Protein AF-A0A3D3IAV4-F1 (afdb_monomer_lite)

Foldseek 3Di:
DQDVPLVVQLVVLVVLLVVLQVLLVVLVVVLVVDPDPVVSVVSNVSSVVSVVSNVVSVVSNVVSVLCCLVVQNCVDVLNVVQHDPPDDNVCSVVSQQVDPVHGPD

Structure (mmCIF, N/CA/C/O backbone):
data_AF-A0A3D3IAV4-F1
#
_entry.id   AF-A0A3D3IAV4-F1
#
loop_
_atom_site.group_PDB
_atom_site.id
_atom_site.type_symbol
_atom_site.label_atom_id
_atom_site.label_alt_id
_atom_site.label_comp_id
_atom_site.label_asym_id
_atom_site.label_entity_id
_atom_site.label_seq_id
_atom_site.pdbx_PDB_ins_code
_atom_site.Cartn_x
_atom_site.Cartn_y
_atom_site.Cartn_z
_atom_site.occupancy
_atom_site.B_iso_or_equiv
_atom_site.auth_seq_id
_atom_site.auth_comp_id
_atom_site.auth_asym_id
_atom_site.auth_atom_id
_atom_site.pdbx_PDB_model_num
ATOM 1 N N . MET A 1 1 ? 10.086 7.140 -22.661 1.00 77.62 1 MET A N 1
ATOM 2 C CA . MET A 1 1 ? 9.297 8.125 -21.889 1.00 77.62 1 MET A CA 1
ATOM 3 C C . MET A 1 1 ? 9.104 7.529 -20.504 1.00 77.62 1 MET A C 1
ATOM 5 O O . MET A 1 1 ? 8.884 6.330 -20.450 1.00 77.62 1 MET A O 1
ATOM 9 N N . ILE A 1 2 ? 9.285 8.298 -19.427 1.00 85.69 2 ILE A N 1
ATOM 10 C CA . ILE A 1 2 ? 9.190 7.772 -18.052 1.00 85.69 2 ILE A CA 1
ATOM 11 C C . ILE A 1 2 ? 7.713 7.635 -17.662 1.00 85.69 2 ILE A C 1
ATOM 13 O O . ILE A 1 2 ? 6.942 8.581 -17.837 1.00 85.69 2 ILE A O 1
ATOM 17 N N . HIS A 1 3 ? 7.317 6.475 -17.136 1.00 93.00 3 HIS A N 1
ATOM 18 C CA . HIS A 1 3 ? 5.926 6.186 -16.782 1.00 93.00 3 HIS A CA 1
ATOM 19 C C . HIS A 1 3 ? 5.581 6.610 -15.349 1.00 93.00 3 HIS A C 1
ATOM 21 O O . HIS A 1 3 ? 5.328 5.751 -14.517 1.00 93.00 3 HIS A O 1
ATOM 27 N N . TYR A 1 4 ? 5.528 7.908 -15.037 1.00 93.31 4 TYR A N 1
ATOM 28 C CA . TYR A 1 4 ? 5.307 8.394 -13.658 1.00 93.31 4 TYR A CA 1
ATOM 29 C C . TYR A 1 4 ? 3.984 7.948 -13.018 1.00 93.31 4 TYR A C 1
ATOM 31 O O . TYR A 1 4 ? 3.958 7.556 -11.856 1.00 93.31 4 TYR A O 1
ATOM 39 N N . PHE A 1 5 ? 2.893 7.941 -13.793 1.00 96.19 5 PHE A N 1
ATOM 40 C CA . PHE A 1 5 ? 1.543 7.722 -13.264 1.00 96.19 5 PHE A CA 1
ATOM 41 C C . PHE A 1 5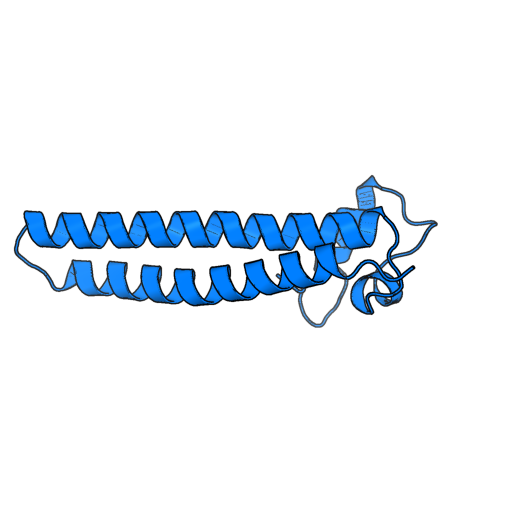 ? 1.398 6.423 -12.460 1.00 96.19 5 PHE A C 1
ATOM 43 O O . PHE A 1 5 ? 0.792 6.432 -11.394 1.00 96.19 5 PHE A O 1
ATOM 50 N N . ILE A 1 6 ? 1.951 5.306 -12.948 1.00 95.81 6 ILE A N 1
ATOM 51 C CA . ILE A 1 6 ? 1.803 4.008 -12.273 1.00 95.81 6 ILE A CA 1
ATOM 52 C C . ILE A 1 6 ? 2.598 3.946 -10.962 1.00 95.81 6 ILE A C 1
ATOM 54 O O . ILE A 1 6 ? 2.136 3.345 -9.993 1.00 95.81 6 ILE A O 1
ATOM 58 N N . GLY A 1 7 ? 3.755 4.610 -10.910 1.00 94.19 7 GLY A N 1
ATOM 59 C CA . GLY A 1 7 ? 4.561 4.740 -9.700 1.00 94.19 7 GLY A CA 1
ATOM 60 C C . GLY A 1 7 ? 3.879 5.620 -8.662 1.00 94.19 7 GLY A C 1
ATOM 61 O O . GLY A 1 7 ? 3.740 5.207 -7.513 1.00 94.19 7 GLY A O 1
ATOM 62 N N . ASP A 1 8 ? 3.378 6.784 -9.078 1.00 96.38 8 ASP A N 1
ATOM 63 C CA . ASP A 1 8 ? 2.652 7.709 -8.201 1.00 96.38 8 ASP A CA 1
ATOM 64 C C . ASP A 1 8 ? 1.361 7.081 -7.659 1.00 96.38 8 ASP A C 1
ATOM 66 O O . ASP A 1 8 ? 1.024 7.247 -6.485 1.00 96.38 8 ASP A O 1
ATOM 70 N N . LEU A 1 9 ? 0.656 6.304 -8.489 1.00 97.25 9 LEU A N 1
ATOM 71 C CA . LEU A 1 9 ? -0.540 5.569 -8.086 1.00 97.25 9 LEU A CA 1
ATOM 72 C C . LEU A 1 9 ? -0.213 4.482 -7.051 1.00 97.25 9 LEU A C 1
ATOM 74 O O . LEU A 1 9 ? -0.890 4.389 -6.026 1.00 97.25 9 LEU A O 1
ATOM 78 N N . GLY A 1 10 ? 0.844 3.697 -7.280 1.00 95.88 10 GLY A N 1
ATOM 79 C CA . GLY A 1 10 ? 1.332 2.716 -6.310 1.00 95.88 10 GLY A CA 1
ATOM 80 C C . GLY A 1 10 ? 1.734 3.369 -4.986 1.00 95.88 10 GLY A C 1
ATOM 81 O O . GLY A 1 10 ? 1.333 2.907 -3.919 1.00 95.88 10 GLY A O 1
ATOM 82 N N . HIS A 1 11 ? 2.449 4.494 -5.047 1.00 95.75 11 HIS A N 1
ATOM 83 C CA . HIS A 1 11 ? 2.847 5.270 -3.874 1.00 95.75 11 HIS A CA 1
ATOM 84 C C . HIS A 1 11 ? 1.638 5.817 -3.097 1.00 95.75 11 HIS A C 1
ATOM 86 O O . HIS A 1 11 ? 1.584 5.712 -1.870 1.00 95.75 11 HIS A O 1
ATOM 92 N N . LEU A 1 12 ? 0.619 6.331 -3.793 1.00 97.75 12 LEU A N 1
ATOM 93 C CA . LEU A 1 12 ? -0.638 6.748 -3.172 1.00 97.75 12 LEU A CA 1
ATOM 94 C C . LEU A 1 12 ? -1.320 5.579 -2.446 1.00 97.75 12 LEU A C 1
ATOM 96 O O . LEU A 1 12 ? -1.779 5.745 -1.315 1.00 97.75 12 LEU A O 1
ATOM 100 N N . PHE A 1 13 ? -1.360 4.393 -3.056 1.00 98.12 13 PHE A N 1
ATOM 101 C CA . PHE A 1 13 ? -1.925 3.208 -2.414 1.00 98.12 13 PHE A CA 1
ATOM 102 C C . PHE A 1 13 ? -1.153 2.778 -1.161 1.00 98.12 13 PHE A C 1
ATOM 104 O O . PHE A 1 13 ? -1.792 2.387 -0.185 1.00 98.12 13 PHE A O 1
ATOM 111 N N . VAL A 1 14 ? 0.178 2.913 -1.129 1.00 97.06 14 VAL A N 1
ATOM 112 C CA . VAL A 1 14 ? 0.977 2.681 0.091 1.00 97.06 14 VAL A CA 1
ATOM 113 C C . VAL A 1 14 ? 0.569 3.648 1.209 1.00 97.06 14 VAL A C 1
ATOM 115 O O . VAL A 1 14 ? 0.358 3.232 2.347 1.00 97.06 14 VAL A O 1
ATOM 118 N N . ILE A 1 15 ? 0.391 4.935 0.900 1.00 98.00 15 ILE A N 1
ATOM 119 C CA . ILE A 1 15 ? -0.045 5.926 1.898 1.00 98.00 15 ILE A CA 1
ATOM 120 C C . ILE A 1 15 ? -1.448 5.588 2.416 1.00 98.00 15 ILE A C 1
ATOM 122 O O . ILE A 1 15 ? -1.684 5.587 3.627 1.00 98.00 15 ILE A O 1
ATOM 126 N N . ILE A 1 16 ? -2.383 5.281 1.511 1.00 98.44 16 ILE A N 1
ATOM 127 C CA . ILE A 1 16 ? -3.757 4.926 1.880 1.00 98.44 16 ILE A CA 1
ATOM 128 C C . ILE A 1 16 ? -3.760 3.669 2.747 1.00 98.44 16 ILE A C 1
ATOM 130 O O . ILE A 1 16 ? -4.430 3.667 3.782 1.00 98.44 16 ILE A O 1
ATOM 134 N N . SER A 1 17 ? -3.020 2.620 2.372 1.00 98.12 17 SER A N 1
ATOM 135 C CA . SER A 1 17 ? -2.976 1.370 3.134 1.00 98.12 17 SER A CA 1
ATOM 136 C C . SER A 1 17 ? -2.441 1.616 4.547 1.00 98.12 17 SER A C 1
ATOM 138 O O . SER A 1 17 ? -3.064 1.176 5.516 1.00 98.12 17 SER A O 1
ATOM 140 N N . PHE A 1 18 ? -1.373 2.402 4.690 1.00 97.88 18 PHE A N 1
ATOM 141 C CA . PHE A 1 18 ? -0.807 2.746 5.988 1.00 97.88 18 PHE A CA 1
ATOM 142 C C . PHE A 1 18 ? -1.810 3.500 6.869 1.00 97.88 18 PHE A C 1
ATOM 144 O O . PHE A 1 18 ? -2.141 3.040 7.964 1.00 97.88 18 PHE A O 1
ATOM 151 N N . VAL A 1 19 ? -2.376 4.609 6.382 1.00 98.44 19 VAL A N 1
ATOM 152 C CA . VAL A 1 19 ? -3.316 5.432 7.163 1.00 98.44 19 VAL A CA 1
ATOM 153 C C . VAL A 1 19 ? -4.568 4.641 7.550 1.00 98.44 19 VAL A C 1
ATOM 155 O O . VAL A 1 19 ? -4.983 4.650 8.710 1.00 98.44 19 VAL A O 1
ATOM 158 N N . THR A 1 20 ? -5.170 3.924 6.601 1.00 98.44 20 THR A N 1
ATOM 159 C CA . THR A 1 20 ? -6.405 3.163 6.850 1.00 98.44 20 THR A CA 1
ATOM 160 C C . THR A 1 20 ? -6.191 1.989 7.805 1.00 98.44 20 THR A C 1
ATOM 162 O O . THR A 1 20 ? -7.085 1.707 8.604 1.00 98.44 20 THR A O 1
ATOM 165 N N . SER A 1 21 ? -5.007 1.362 7.816 1.00 98.38 21 SER A N 1
ATOM 166 C CA . SER A 1 21 ? -4.665 0.322 8.799 1.00 98.38 21 SER A CA 1
ATOM 167 C C . SER A 1 21 ? -4.658 0.851 10.236 1.00 98.38 21 SER A C 1
ATOM 169 O O . SER A 1 21 ? -5.225 0.218 11.129 1.00 98.38 21 SER A O 1
ATOM 171 N N . LEU A 1 22 ? -4.102 2.048 10.458 1.00 98.56 22 LEU A N 1
ATOM 172 C CA . LEU A 1 22 ? -4.080 2.695 11.770 1.00 98.56 22 LEU A CA 1
ATOM 173 C C . LEU A 1 22 ? -5.493 3.071 12.217 1.00 98.56 22 LEU A C 1
ATOM 175 O O . LEU A 1 22 ? -5.868 2.822 13.364 1.00 98.56 22 LEU A O 1
ATOM 179 N N . VAL A 1 23 ? -6.301 3.614 11.301 1.00 98.50 23 VAL A N 1
ATOM 180 C CA . VAL A 1 23 ? -7.710 3.935 11.571 1.00 98.50 23 VAL A CA 1
ATOM 181 C C . VAL A 1 23 ? -8.495 2.672 11.926 1.00 98.50 23 VAL A C 1
ATOM 183 O O . VAL A 1 23 ? -9.232 2.676 12.912 1.00 98.50 23 VAL A O 1
ATOM 186 N N . ALA A 1 24 ? -8.320 1.580 11.176 1.00 98.50 24 ALA A N 1
ATOM 187 C CA . ALA A 1 24 ? -8.974 0.306 11.455 1.00 98.50 24 ALA A CA 1
ATOM 188 C C . ALA A 1 24 ? -8.559 -0.248 12.827 1.00 98.50 24 ALA A C 1
ATOM 190 O O . ALA A 1 24 ? -9.423 -0.603 13.632 1.00 98.50 24 ALA A O 1
ATOM 191 N N . ALA A 1 25 ? -7.256 -0.267 13.125 1.00 98.38 25 ALA A N 1
ATOM 192 C CA . ALA A 1 25 ? -6.723 -0.728 14.405 1.00 98.38 25 ALA A CA 1
ATOM 193 C C . ALA A 1 25 ? -7.286 0.086 15.580 1.00 98.38 25 ALA A C 1
ATOM 195 O O . ALA A 1 25 ? -7.796 -0.486 16.550 1.00 98.38 25 ALA A O 1
ATOM 196 N N . PHE A 1 26 ? -7.269 1.416 15.466 1.00 98.38 26 PHE A N 1
ATOM 197 C CA . PHE A 1 26 ? -7.821 2.312 16.477 1.00 98.38 26 PHE A CA 1
ATOM 198 C C . PHE A 1 26 ? -9.328 2.115 16.660 1.00 98.38 26 PHE A C 1
ATOM 200 O O . PHE A 1 26 ? -9.796 1.988 17.791 1.00 98.38 26 PHE A O 1
ATOM 207 N N . ALA A 1 27 ? -10.099 2.046 15.573 1.00 98.12 27 ALA A N 1
ATOM 208 C CA . ALA A 1 27 ? -11.549 1.893 15.635 1.00 98.12 27 ALA A CA 1
ATOM 209 C C . ALA A 1 27 ? -11.960 0.543 16.248 1.00 98.12 27 ALA A C 1
ATOM 211 O O . ALA A 1 27 ? -12.851 0.499 17.104 1.00 98.12 27 ALA A O 1
ATOM 212 N N . TYR A 1 28 ? -11.267 -0.548 15.898 1.00 98.25 28 TYR A N 1
ATOM 213 C CA . TYR A 1 28 ? -11.478 -1.847 16.537 1.00 98.25 28 TYR A CA 1
ATOM 214 C C . TYR A 1 28 ? -11.131 -1.815 18.023 1.00 98.25 28 TYR A C 1
ATOM 216 O O . TYR A 1 28 ? -11.913 -2.318 18.831 1.00 98.25 28 TYR A O 1
ATOM 224 N N . TRP A 1 29 ? -10.001 -1.215 18.405 1.00 98.12 29 TRP A N 1
ATOM 225 C CA . TRP A 1 29 ? -9.634 -1.064 19.813 1.00 98.12 29 TRP A CA 1
ATOM 226 C C . TRP A 1 29 ? -10.678 -0.246 20.582 1.00 98.12 29 TRP A C 1
ATOM 228 O O . TRP A 1 29 ? -11.189 -0.702 21.608 1.00 98.12 29 TRP A O 1
ATOM 238 N N . LYS A 1 30 ? -11.083 0.908 20.040 1.00 97.44 30 LYS A N 1
ATOM 239 C CA . LYS A 1 30 ? -12.073 1.793 20.654 1.00 97.44 30 LYS A CA 1
ATOM 240 C C . LYS A 1 30 ? -13.408 1.087 20.866 1.00 97.44 30 LYS A C 1
ATOM 242 O O . LYS A 1 30 ? -13.985 1.213 21.946 1.00 97.44 30 LYS A O 1
ATOM 247 N N . SER A 1 31 ? -13.855 0.278 19.901 1.00 97.12 31 SER A N 1
ATOM 248 C CA . SER A 1 31 ? -15.108 -0.483 20.001 1.00 97.12 31 SER A CA 1
ATOM 249 C C . SER A 1 31 ? -15.169 -1.437 21.206 1.00 97.12 31 SER A C 1
ATOM 251 O O . SER A 1 31 ? -16.259 -1.741 21.685 1.00 97.12 31 SER A O 1
ATOM 253 N N . ARG A 1 32 ? -14.018 -1.876 21.743 1.00 95.62 32 ARG A N 1
ATOM 254 C CA . ARG A 1 32 ? -13.958 -2.737 22.940 1.00 95.62 32 ARG A CA 1
ATOM 255 C C . ARG A 1 32 ? -14.217 -1.982 24.240 1.00 95.62 32 ARG A C 1
ATOM 257 O O . ARG A 1 32 ? -14.616 -2.595 25.221 1.00 95.62 32 ARG A O 1
ATOM 264 N N . THR A 1 33 ? -13.982 -0.672 24.249 1.00 95.06 33 THR A N 1
ATOM 265 C CA . THR A 1 33 ? -14.142 0.177 25.442 1.00 95.06 33 THR A CA 1
ATOM 266 C C . THR A 1 33 ? -15.560 0.725 25.611 1.00 95.06 33 THR A C 1
ATOM 268 O O . THR A 1 33 ? -15.872 1.292 26.652 1.00 95.06 33 THR A O 1
ATOM 271 N N . ILE A 1 34 ? -16.420 0.580 24.597 1.00 96.38 34 ILE A N 1
ATOM 272 C CA . ILE A 1 34 ? -17.763 1.168 24.574 1.00 96.38 34 ILE A CA 1
ATOM 273 C C . ILE A 1 34 ? -18.811 0.140 25.001 1.00 96.38 34 ILE A C 1
ATOM 275 O O . ILE A 1 34 ? -18.873 -0.966 24.463 1.00 96.38 34 ILE A O 1
ATOM 279 N N . THR A 1 35 ? -19.653 0.537 25.955 1.00 93.94 35 THR A N 1
ATOM 280 C CA . THR A 1 35 ? -20.762 -0.263 26.494 1.00 93.94 35 THR A CA 1
ATOM 281 C C . THR A 1 35 ? -22.070 -0.049 25.737 1.00 93.94 35 THR A C 1
ATOM 283 O O . THR A 1 35 ? -22.826 -1.002 25.561 1.00 93.94 35 THR A O 1
ATOM 286 N N . ASP A 1 36 ? -22.325 1.172 25.255 1.00 96.62 36 ASP A N 1
ATOM 287 C CA . ASP A 1 36 ? -23.494 1.479 24.427 1.00 96.62 36 ASP A CA 1
ATOM 288 C C . ASP A 1 36 ? -23.444 0.687 23.113 1.00 96.62 36 ASP A C 1
ATOM 290 O O . ASP A 1 36 ? -22.498 0.798 22.327 1.00 96.62 36 ASP A O 1
ATOM 294 N N . VAL A 1 37 ? -24.479 -0.119 22.876 1.00 95.56 37 VAL A N 1
ATOM 295 C CA . VAL A 1 37 ? -24.551 -1.044 21.740 1.00 95.56 37 VAL A CA 1
ATOM 296 C C . VAL A 1 37 ? -24.563 -0.303 20.400 1.00 95.56 37 VAL A C 1
ATOM 298 O O . VAL A 1 37 ? -23.878 -0.726 19.468 1.00 95.56 37 VAL A O 1
ATOM 301 N N . ASN A 1 38 ? -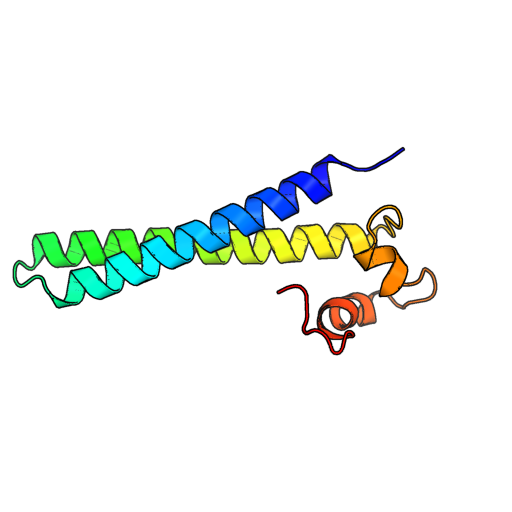25.283 0.817 20.302 1.00 96.12 38 ASN A N 1
ATOM 302 C CA . ASN A 1 38 ? -25.410 1.579 19.060 1.00 96.12 38 ASN A CA 1
ATOM 303 C C . ASN A 1 38 ? -24.084 2.254 18.705 1.00 96.12 38 ASN A C 1
ATOM 305 O O . ASN A 1 38 ? -23.606 2.154 17.572 1.00 96.12 38 ASN A O 1
ATOM 309 N N . VAL A 1 39 ? -23.444 2.886 19.691 1.00 96.69 39 VAL A N 1
ATOM 310 C CA . VAL A 1 39 ? -22.150 3.550 19.489 1.00 96.69 39 VAL A CA 1
ATOM 311 C C . VAL A 1 39 ? -21.062 2.517 19.189 1.00 96.69 39 VAL A C 1
ATOM 313 O O . VAL A 1 39 ? -20.264 2.708 18.269 1.00 96.69 39 VAL A O 1
ATOM 316 N N . LYS A 1 40 ? -21.049 1.383 19.899 1.00 97.31 40 LYS A N 1
ATOM 317 C CA . LYS A 1 40 ? -20.136 0.267 19.622 1.00 97.31 40 LYS A CA 1
ATOM 318 C C . LYS A 1 40 ? -20.275 -0.227 18.183 1.00 97.31 40 LYS A C 1
ATOM 320 O O . LYS A 1 40 ? -19.262 -0.400 17.504 1.00 97.31 40 LYS A O 1
ATOM 325 N N . GLN A 1 41 ? -21.505 -0.425 17.705 1.00 97.62 41 GLN A N 1
ATOM 326 C CA . GLN A 1 41 ? -21.749 -0.890 16.342 1.00 97.62 41 GLN A CA 1
ATOM 327 C C . GLN A 1 41 ? -21.262 0.121 15.295 1.00 97.62 41 GLN A C 1
ATOM 329 O O . GLN A 1 41 ? -20.674 -0.285 14.293 1.00 97.62 41 GLN A O 1
ATOM 334 N N . ALA A 1 42 ? -21.423 1.425 15.541 1.00 97.56 42 ALA A N 1
ATOM 335 C CA . ALA A 1 42 ? -20.884 2.466 14.665 1.00 97.56 42 ALA A CA 1
ATOM 336 C C . ALA A 1 42 ? -19.347 2.394 14.555 1.00 97.56 42 ALA A C 1
ATOM 338 O O . ALA A 1 42 ? -18.805 2.421 13.450 1.00 97.56 42 ALA A O 1
ATOM 339 N N . TRP A 1 43 ? -18.636 2.208 15.675 1.00 98.00 43 TRP A N 1
ATOM 340 C CA . TRP A 1 43 ? -17.177 2.024 15.661 1.00 98.00 43 TRP A CA 1
ATOM 341 C C . TRP A 1 43 ? -16.740 0.751 14.935 1.00 98.00 43 TRP A C 1
ATOM 343 O O . TRP A 1 43 ? -15.761 0.786 14.193 1.00 98.00 43 TRP A O 1
ATOM 353 N N . ILE A 1 44 ? -17.474 -0.354 15.098 1.00 98.12 44 ILE A N 1
ATOM 354 C CA . ILE A 1 44 ? -17.214 -1.596 14.355 1.00 98.12 44 ILE A CA 1
ATOM 355 C C . ILE A 1 44 ? -17.399 -1.372 12.851 1.00 98.12 44 ILE A C 1
ATOM 357 O O . ILE A 1 44 ? -16.573 -1.823 12.059 1.00 98.12 44 ILE A O 1
ATOM 361 N N . ASN A 1 45 ? -18.453 -0.664 12.443 1.00 98.19 45 ASN A N 1
ATOM 362 C CA . ASN A 1 45 ? -18.699 -0.365 11.033 1.00 98.19 45 ASN A CA 1
ATOM 363 C C . ASN A 1 45 ? -17.575 0.501 10.447 1.00 98.19 45 ASN A C 1
ATOM 365 O O . ASN A 1 45 ? -17.044 0.166 9.390 1.00 98.19 45 ASN A O 1
ATOM 369 N N . ASN A 1 46 ? -17.142 1.543 11.163 1.00 97.94 46 ASN A N 1
ATOM 370 C CA . ASN A 1 46 ? -16.007 2.375 10.756 1.00 97.94 46 ASN A CA 1
ATOM 371 C C . ASN A 1 46 ? -14.714 1.558 10.633 1.00 97.94 46 ASN A C 1
ATOM 373 O O . ASN A 1 46 ? -13.986 1.700 9.653 1.00 97.94 46 ASN A O 1
ATOM 377 N N . ALA A 1 47 ? -14.453 0.664 11.592 1.00 98.31 47 ALA A N 1
ATOM 378 C CA . ALA A 1 47 ? -13.289 -0.214 11.562 1.00 98.31 47 ALA A CA 1
ATOM 379 C C . ALA A 1 47 ? -13.298 -1.140 10.337 1.00 98.31 47 ALA A C 1
ATOM 381 O O . ALA A 1 47 ? -12.272 -1.310 9.684 1.00 98.31 47 ALA A O 1
ATOM 382 N N . ARG A 1 48 ? -14.464 -1.698 9.989 1.00 98.44 48 ARG A N 1
ATOM 383 C CA . ARG A 1 48 ? -14.639 -2.545 8.800 1.00 98.44 48 ARG A CA 1
ATOM 384 C C . ARG A 1 48 ? -14.439 -1.768 7.507 1.00 98.44 48 ARG A C 1
ATOM 386 O O . ARG A 1 48 ? -13.723 -2.247 6.639 1.00 98.44 48 ARG A O 1
ATOM 393 N N . ILE A 1 49 ? -15.019 -0.574 7.386 1.00 98.62 49 ILE A N 1
ATOM 394 C CA . ILE A 1 49 ? -14.841 0.282 6.203 1.00 98.62 49 ILE A CA 1
ATOM 395 C C . ILE A 1 49 ? -13.361 0.629 6.018 1.00 98.62 49 ILE A C 1
ATOM 397 O O . ILE A 1 49 ? -12.827 0.449 4.926 1.00 98.62 49 ILE A O 1
ATOM 401 N N . ALA A 1 50 ? -12.681 1.057 7.087 1.00 98.50 50 ALA A N 1
ATOM 402 C CA . ALA A 1 50 ? -11.249 1.342 7.047 1.00 98.50 50 ALA A CA 1
ATOM 403 C C . ALA A 1 50 ? -10.428 0.094 6.683 1.00 98.50 50 ALA A C 1
ATOM 405 O O . ALA A 1 50 ? -9.511 0.181 5.873 1.00 98.50 50 ALA A O 1
ATOM 406 N N . PHE A 1 51 ? -10.792 -1.077 7.211 1.00 98.44 51 PHE A N 1
ATOM 407 C CA . PHE A 1 51 ? -10.133 -2.335 6.871 1.00 98.44 51 PHE A CA 1
ATOM 408 C C . PHE A 1 51 ? -10.327 -2.718 5.397 1.00 98.44 51 PHE A C 1
ATOM 410 O O . PHE A 1 51 ? -9.363 -3.084 4.736 1.00 98.44 51 PHE A O 1
ATOM 417 N N . TYR A 1 52 ? -11.533 -2.572 4.843 1.00 98.62 52 TYR A N 1
ATOM 418 C CA . TYR A 1 52 ? -11.770 -2.823 3.419 1.00 98.62 52 TYR A CA 1
ATOM 419 C C . TYR A 1 52 ? -11.020 -1.833 2.523 1.00 98.62 52 TYR A C 1
ATOM 421 O O . TYR A 1 52 ? -10.454 -2.243 1.512 1.00 98.62 52 TYR A O 1
ATOM 429 N N . A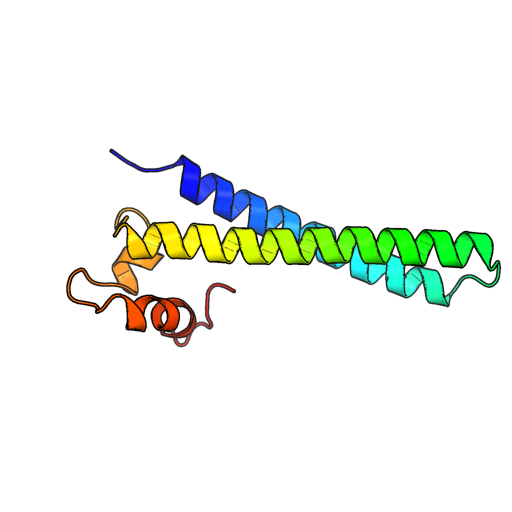LA A 1 53 ? -10.963 -0.553 2.906 1.00 98.56 53 ALA A N 1
ATOM 430 C CA . ALA A 1 53 ? -10.168 0.449 2.200 1.00 98.56 53 ALA A CA 1
ATOM 431 C C . ALA A 1 53 ? -8.668 0.105 2.230 1.00 98.56 53 ALA A C 1
ATOM 433 O O . ALA A 1 53 ? -8.006 0.181 1.196 1.00 98.56 53 ALA A O 1
ATOM 434 N N . HIS A 1 54 ? -8.155 -0.347 3.380 1.00 98.31 54 HIS A N 1
ATOM 435 C CA . HIS A 1 54 ? -6.793 -0.859 3.514 1.00 98.31 54 HIS A CA 1
ATOM 436 C C . HIS A 1 54 ? -6.543 -2.041 2.571 1.00 98.31 54 HIS A C 1
ATOM 438 O O . HIS A 1 54 ? -5.599 -2.004 1.787 1.00 98.31 54 HIS A O 1
ATOM 444 N N . THR A 1 55 ? -7.404 -3.063 2.597 1.00 98.12 55 THR A N 1
ATOM 445 C CA . THR A 1 55 ? -7.270 -4.242 1.729 1.00 98.12 55 THR A CA 1
ATOM 446 C C . THR A 1 55 ? -7.274 -3.857 0.252 1.00 98.12 55 THR A C 1
ATOM 448 O O . THR A 1 55 ? -6.424 -4.321 -0.503 1.00 98.12 55 THR A O 1
ATOM 451 N N . PHE A 1 56 ? -8.189 -2.977 -0.164 1.00 98.50 56 PHE A N 1
ATOM 452 C CA . PHE A 1 56 ? -8.233 -2.484 -1.538 1.00 98.50 56 PHE A CA 1
ATOM 453 C C . PHE A 1 56 ? -6.942 -1.750 -1.920 1.00 98.50 56 PHE A C 1
ATOM 455 O O . PHE A 1 56 ? -6.404 -1.977 -3.000 1.00 98.50 56 PHE A O 1
ATOM 462 N N . ALA A 1 57 ? -6.407 -0.922 -1.021 1.00 98.19 57 ALA A N 1
ATOM 463 C CA . ALA A 1 57 ? -5.152 -0.222 -1.250 1.00 98.19 57 ALA A CA 1
ATOM 464 C C . ALA A 1 57 ? -3.961 -1.187 -1.369 1.00 98.19 57 ALA A C 1
ATOM 466 O O . ALA A 1 57 ? -3.165 -1.040 -2.287 1.00 98.19 57 ALA A O 1
ATOM 467 N N . VAL A 1 58 ? -3.871 -2.222 -0.527 1.00 97.19 58 VAL A N 1
ATOM 468 C CA . VAL A 1 58 ? -2.832 -3.267 -0.636 1.00 97.19 58 VAL A CA 1
ATOM 469 C C . VAL A 1 58 ? -2.902 -3.983 -1.988 1.00 97.19 58 VAL A C 1
ATOM 471 O O . VAL A 1 58 ? -1.877 -4.154 -2.649 1.00 97.19 58 VAL A O 1
ATOM 474 N N . VAL A 1 59 ? -4.106 -4.336 -2.452 1.00 97.12 59 VAL A N 1
ATOM 475 C CA . VAL A 1 59 ? -4.297 -4.893 -3.802 1.00 97.12 59 VAL A CA 1
ATOM 476 C C . VAL A 1 59 ? -3.859 -3.887 -4.873 1.00 97.12 59 VAL A C 1
ATOM 478 O O . VAL A 1 59 ? -3.211 -4.273 -5.841 1.00 97.12 59 VAL A O 1
ATOM 481 N N . GLY A 1 60 ? -4.143 -2.597 -4.689 1.00 97.31 60 GLY A N 1
ATOM 482 C CA . GLY A 1 60 ? -3.680 -1.523 -5.570 1.00 97.31 60 GLY A CA 1
ATOM 483 C C . GLY A 1 60 ? -2.153 -1.417 -5.661 1.00 97.31 60 GLY A C 1
ATOM 484 O O . GLY A 1 60 ? -1.621 -1.277 -6.765 1.00 97.31 60 GLY A O 1
ATOM 485 N N . VAL A 1 61 ? -1.436 -1.552 -4.538 1.00 96.00 61 VAL A N 1
ATOM 486 C CA . VAL A 1 61 ? 0.039 -1.625 -4.517 1.00 96.00 61 VAL A CA 1
ATOM 487 C C . VAL A 1 61 ? 0.517 -2.832 -5.319 1.00 96.00 61 VAL A C 1
ATOM 489 O O . VAL A 1 61 ? 1.354 -2.680 -6.210 1.00 96.00 61 VAL A O 1
ATOM 492 N N . PHE A 1 62 ? -0.056 -4.012 -5.056 1.00 94.06 62 PHE A N 1
ATOM 493 C CA . PHE A 1 62 ? 0.288 -5.243 -5.767 1.00 94.06 62 PHE A CA 1
ATOM 494 C C . PHE A 1 62 ? 0.088 -5.106 -7.280 1.00 94.06 62 PHE A C 1
ATOM 496 O O . PHE A 1 62 ? 0.997 -5.400 -8.051 1.00 94.06 62 PHE A O 1
ATOM 503 N N . VAL A 1 63 ? -1.074 -4.610 -7.715 1.00 95.44 63 VAL A N 1
ATOM 504 C CA . VAL A 1 63 ? -1.388 -4.411 -9.138 1.00 95.44 63 VAL A CA 1
ATOM 505 C C . VAL A 1 63 ? -0.441 -3.394 -9.773 1.00 95.44 63 VAL A C 1
ATOM 507 O O . VAL A 1 63 ? 0.052 -3.638 -10.871 1.00 95.44 63 VAL A O 1
ATOM 510 N N . SER A 1 64 ? -0.143 -2.285 -9.092 1.00 95.62 64 SER A N 1
ATOM 511 C CA . SER A 1 64 ? 0.766 -1.257 -9.618 1.00 95.62 64 SER A CA 1
ATOM 512 C C . SER A 1 64 ? 2.171 -1.817 -9.836 1.00 95.62 64 SER A C 1
ATOM 514 O O . SER A 1 64 ? 2.748 -1.654 -10.912 1.00 95.62 64 SER A O 1
ATOM 516 N N . LEU A 1 65 ? 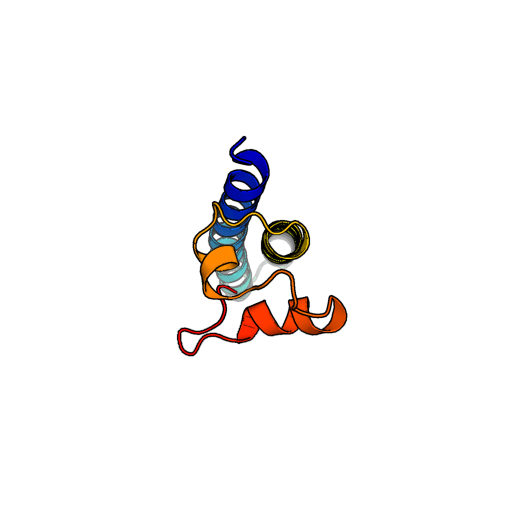2.692 -2.552 -8.849 1.00 93.00 65 LEU A N 1
ATOM 517 C CA . LEU A 1 65 ? 3.999 -3.194 -8.943 1.00 93.00 65 LEU A CA 1
ATOM 518 C C . LEU A 1 65 ? 4.016 -4.305 -10.003 1.00 93.00 65 LEU A C 1
ATOM 520 O O . LEU A 1 65 ? 4.960 -4.389 -10.788 1.00 93.00 65 LEU A O 1
ATOM 524 N N . PHE A 1 66 ? 2.947 -5.102 -10.094 1.00 92.62 66 PHE A N 1
ATOM 525 C CA . PHE A 1 66 ? 2.808 -6.127 -11.128 1.00 92.62 66 PHE A CA 1
ATOM 526 C C . PHE A 1 66 ? 2.857 -5.510 -12.527 1.00 92.62 66 PHE A C 1
ATOM 528 O O . PHE A 1 66 ? 3.589 -5.998 -13.380 1.00 92.62 66 PHE A O 1
ATOM 535 N N . VAL A 1 67 ? 2.131 -4.411 -12.761 1.00 94.25 67 VAL A N 1
ATOM 536 C CA . VAL A 1 67 ? 2.134 -3.697 -14.048 1.00 94.25 67 VAL A CA 1
ATOM 537 C C . VAL A 1 67 ? 3.527 -3.166 -14.389 1.00 94.25 67 VAL A C 1
ATOM 539 O O . VAL A 1 67 ? 3.945 -3.285 -15.542 1.00 94.25 67 VAL A O 1
ATOM 542 N N . ILE A 1 68 ? 4.253 -2.622 -13.405 1.00 94.00 68 ILE A N 1
ATOM 543 C CA . ILE A 1 68 ? 5.627 -2.127 -13.574 1.00 94.00 68 ILE A CA 1
ATOM 544 C C . ILE A 1 68 ? 6.572 -3.258 -14.015 1.00 94.00 68 ILE A C 1
ATOM 546 O O . ILE A 1 68 ? 7.318 -3.092 -14.982 1.00 94.00 68 ILE A O 1
ATOM 550 N N . ILE A 1 69 ? 6.506 -4.419 -13.356 1.00 92.56 69 ILE A N 1
ATOM 551 C CA . ILE A 1 69 ? 7.351 -5.584 -13.664 1.00 92.56 69 ILE A CA 1
ATOM 552 C C . ILE A 1 69 ? 6.958 -6.208 -15.008 1.00 92.56 69 ILE A C 1
ATOM 554 O O . ILE A 1 69 ? 7.816 -6.429 -15.861 1.00 92.56 69 ILE A O 1
ATOM 558 N N . TYR A 1 70 ? 5.662 -6.456 -15.216 1.00 92.25 70 TYR A N 1
ATOM 559 C CA . TYR A 1 70 ? 5.126 -7.084 -16.425 1.00 92.25 70 TYR A CA 1
ATOM 560 C C . TYR A 1 70 ? 5.421 -6.262 -17.683 1.00 92.25 70 TYR A C 1
ATOM 562 O O . TYR A 1 70 ? 5.748 -6.815 -18.731 1.00 92.25 70 TYR A O 1
ATOM 570 N N . SER A 1 71 ? 5.352 -4.934 -17.573 1.00 92.69 71 SER A N 1
ATOM 571 C CA . SER A 1 71 ? 5.653 -4.021 -18.682 1.00 92.69 71 SER A CA 1
ATOM 572 C C . SER A 1 71 ? 7.146 -3.709 -18.823 1.00 92.69 71 SER A C 1
ATOM 574 O O . SER A 1 71 ? 7.526 -2.965 -19.726 1.00 92.69 71 SER A O 1
ATOM 576 N N . HIS A 1 72 ? 7.998 -4.276 -17.960 1.00 92.19 72 HIS A N 1
ATOM 577 C CA . HIS A 1 72 ? 9.442 -4.047 -17.939 1.00 92.19 72 HIS A CA 1
ATOM 578 C C . HIS A 1 72 ? 9.826 -2.562 -17.856 1.00 92.19 72 HIS A C 1
ATOM 580 O O . HIS A 1 72 ? 10.722 -2.097 -18.566 1.00 92.19 72 HIS A O 1
ATOM 586 N N . TYR A 1 73 ? 9.147 -1.806 -16.990 1.00 93.94 73 TYR A N 1
ATOM 587 C CA . TYR A 1 73 ? 9.472 -0.403 -16.731 1.00 93.94 73 TYR A CA 1
ATOM 588 C C . TYR A 1 73 ? 10.739 -0.298 -15.871 1.00 93.94 73 TYR A C 1
ATOM 590 O O . TYR A 1 73 ? 10.692 -0.064 -14.664 1.00 93.94 73 TYR A O 1
ATOM 598 N N . PHE A 1 74 ? 11.892 -0.514 -16.506 1.00 93.00 74 PHE A N 1
ATOM 599 C CA . PHE A 1 74 ? 13.214 -0.521 -15.876 1.00 93.00 74 PHE A CA 1
ATOM 600 C C . PHE A 1 74 ? 13.690 0.856 -15.392 1.00 93.00 74 PHE A C 1
ATOM 602 O O . PHE A 1 74 ? 14.738 0.952 -14.762 1.00 93.00 74 PHE A O 1
ATOM 609 N N . GLU A 1 75 ? 12.928 1.923 -15.639 1.00 92.75 75 GLU A N 1
ATOM 610 C CA . GLU A 1 75 ? 13.114 3.192 -14.932 1.00 92.75 75 GLU A CA 1
ATOM 611 C C . GLU A 1 75 ? 12.858 3.072 -13.419 1.00 92.75 75 GLU A C 1
ATOM 613 O O . GLU A 1 75 ? 13.382 3.868 -12.640 1.00 92.75 75 GLU A O 1
ATOM 618 N N . TYR A 1 76 ? 12.080 2.073 -12.992 1.00 92.00 76 TYR A N 1
ATOM 619 C CA . TYR A 1 76 ? 11.873 1.757 -11.587 1.00 92.00 76 TYR A CA 1
ATOM 620 C C . TYR A 1 76 ? 12.977 0.820 -11.110 1.00 92.00 76 TYR A C 1
ATOM 622 O O . TYR A 1 76 ? 13.103 -0.303 -11.602 1.00 92.00 76 TYR A O 1
ATOM 630 N N . HIS A 1 77 ? 13.732 1.255 -10.097 1.00 90.25 77 HIS A N 1
ATOM 631 C CA . HIS A 1 77 ? 14.851 0.490 -9.537 1.00 90.25 77 HIS A CA 1
ATOM 632 C C . HIS A 1 77 ? 14.460 -0.951 -9.183 1.00 90.25 77 HIS A C 1
ATOM 634 O O . HIS A 1 77 ? 15.197 -1.881 -9.485 1.00 90.25 77 HIS A O 1
ATOM 640 N N . TYR A 1 78 ? 13.269 -1.152 -8.613 1.00 89.12 78 TYR A N 1
ATOM 641 C CA . TYR A 1 78 ? 12.798 -2.490 -8.264 1.00 89.12 78 TYR A CA 1
ATOM 642 C C . TYR A 1 78 ? 12.660 -3.407 -9.490 1.00 89.12 78 TYR A C 1
ATOM 644 O O . TYR A 1 78 ? 13.170 -4.523 -9.486 1.00 89.12 78 TYR A O 1
ATOM 652 N N . ALA A 1 79 ? 12.027 -2.935 -10.571 1.00 90.88 79 ALA A N 1
ATOM 653 C CA . ALA A 1 79 ? 11.900 -3.720 -11.798 1.00 90.88 79 ALA A CA 1
ATOM 654 C C . ALA A 1 79 ? 13.261 -3.980 -12.454 1.00 90.88 79 ALA A C 1
ATOM 656 O O . ALA A 1 79 ? 13.470 -5.062 -12.998 1.00 90.88 79 ALA A O 1
ATOM 657 N N . TYR A 1 80 ? 14.181 -3.016 -12.396 1.00 90.31 80 TYR A N 1
ATOM 658 C CA . TYR A 1 80 ? 15.537 -3.173 -12.921 1.00 90.31 80 TYR A CA 1
ATOM 659 C C . TYR A 1 80 ? 16.346 -4.231 -12.161 1.00 90.31 80 TYR A C 1
ATOM 661 O O . TYR A 1 80 ? 17.019 -5.048 -12.783 1.00 90.31 80 TYR A O 1
ATOM 669 N N . SER A 1 81 ? 16.257 -4.237 -10.831 1.00 88.25 81 SER A N 1
ATOM 670 C CA . SER A 1 81 ? 17.077 -5.100 -9.977 1.00 88.25 81 SER A CA 1
ATOM 671 C C . SER A 1 81 ? 16.511 -6.514 -9.804 1.00 88.25 81 SER A C 1
ATOM 673 O O . SER A 1 81 ? 17.288 -7.439 -9.594 1.00 88.25 81 SER A O 1
ATOM 675 N N . HIS A 1 82 ? 15.189 -6.695 -9.926 1.00 85.50 82 HIS A N 1
ATOM 676 C CA . HIS A 1 82 ? 14.498 -7.949 -9.572 1.00 85.50 82 HIS A CA 1
ATOM 677 C C . HIS A 1 82 ? 13.740 -8.617 -10.730 1.00 85.50 82 HIS A C 1
ATOM 679 O O . HIS A 1 82 ? 13.036 -9.609 -10.535 1.00 85.50 82 HIS A O 1
ATOM 685 N N . SER A 1 83 ? 13.829 -8.092 -11.957 1.00 88.56 83 SER A N 1
ATOM 686 C CA . SER A 1 83 ? 13.156 -8.690 -13.118 1.00 88.56 83 SER A CA 1
ATOM 687 C C . SER A 1 83 ? 14.027 -8.685 -14.374 1.00 88.56 83 SER A C 1
ATOM 689 O O . SER A 1 83 ? 15.010 -7.958 -14.474 1.00 88.56 83 SER A O 1
ATOM 691 N N . SER A 1 84 ? 13.676 -9.511 -15.363 1.00 87.06 84 SER A N 1
ATOM 692 C CA . SER A 1 84 ? 14.368 -9.543 -16.656 1.00 87.06 84 SER A CA 1
ATOM 693 C C . SER A 1 84 ? 13.397 -9.804 -17.806 1.00 87.06 84 SER A C 1
ATOM 695 O O . SER A 1 84 ? 12.332 -10.387 -17.613 1.00 87.06 84 SER A O 1
ATOM 697 N N . ARG A 1 85 ? 13.781 -9.428 -19.033 1.00 87.81 85 ARG A N 1
ATOM 698 C CA . ARG A 1 85 ? 12.981 -9.698 -20.250 1.00 87.81 85 ARG A CA 1
ATOM 699 C C . ARG A 1 85 ? 12.934 -11.183 -20.627 1.00 87.81 85 ARG A C 1
ATOM 701 O O . ARG A 1 85 ? 12.115 -11.579 -21.447 1.00 87.81 85 ARG A O 1
ATOM 708 N N . HIS A 1 86 ? 13.829 -11.990 -20.059 1.00 88.75 86 HIS A N 1
ATOM 709 C CA . HIS A 1 86 ? 13.880 -13.438 -20.262 1.00 88.75 86 HIS A CA 1
ATOM 710 C C . HIS A 1 86 ? 13.088 -14.204 -19.200 1.00 88.75 86 HIS A C 1
ATOM 712 O O . HIS A 1 86 ? 12.961 -15.423 -19.306 1.00 88.75 86 HIS A O 1
ATOM 718 N N . LEU A 1 87 ? 12.564 -13.510 -18.183 1.00 86.56 87 LEU A N 1
ATOM 719 C CA . LEU A 1 87 ? 11.774 -14.126 -17.132 1.00 86.56 87 LEU A CA 1
ATOM 720 C C . LEU A 1 87 ? 10.420 -14.579 -17.702 1.00 86.56 87 LEU A C 1
ATOM 722 O O . LEU A 1 87 ? 9.658 -13.747 -18.202 1.00 86.56 87 LEU A O 1
ATOM 726 N N . PRO A 1 88 ? 10.078 -15.874 -17.614 1.00 87.88 88 PRO A N 1
ATOM 727 C CA . PRO A 1 88 ? 8.758 -16.338 -18.011 1.00 87.88 88 PRO A CA 1
ATOM 728 C C . PRO A 1 88 ? 7.663 -15.667 -17.172 1.00 87.88 88 PRO A C 1
ATOM 730 O O . PRO A 1 88 ? 7.787 -15.559 -15.954 1.00 87.88 88 PRO A O 1
ATOM 733 N N . ALA A 1 89 ? 6.554 -15.274 -17.805 1.00 83.94 89 ALA A N 1
ATOM 734 C CA . ALA A 1 89 ? 5.488 -14.513 -17.141 1.00 83.94 89 ALA A CA 1
ATOM 735 C C . ALA A 1 89 ? 4.902 -15.212 -15.897 1.00 83.94 89 ALA A C 1
ATOM 737 O O . ALA A 1 89 ? 4.532 -14.551 -14.931 1.00 83.94 89 ALA A O 1
ATOM 738 N N . HIS A 1 90 ? 4.868 -16.549 -15.877 1.00 86.00 90 HIS A N 1
ATOM 739 C CA . HIS A 1 90 ? 4.390 -17.321 -14.724 1.00 86.00 90 HIS A CA 1
ATOM 740 C C . HIS A 1 90 ? 5.313 -17.237 -13.495 1.00 86.00 90 HIS A C 1
ATOM 742 O O . HIS A 1 90 ? 4.867 -17.540 -12.393 1.00 86.00 90 HIS A O 1
ATOM 748 N N . TYR A 1 91 ? 6.560 -16.782 -13.660 1.00 86.94 91 TYR A N 1
ATOM 749 C CA . TYR A 1 91 ? 7.488 -16.493 -12.564 1.00 86.94 91 TYR A CA 1
ATOM 750 C C . TYR A 1 91 ? 7.521 -15.008 -12.174 1.00 86.94 91 TYR A C 1
ATOM 752 O O . TYR A 1 91 ? 8.157 -14.655 -11.193 1.00 86.94 91 TYR A O 1
ATOM 760 N N . MET A 1 92 ? 6.808 -14.106 -12.857 1.00 87.19 92 MET A N 1
ATOM 761 C CA . MET A 1 92 ? 6.824 -12.679 -12.480 1.00 87.19 92 MET A CA 1
ATOM 762 C C . MET A 1 92 ? 6.267 -12.424 -11.075 1.00 87.19 92 MET A C 1
ATOM 764 O O . MET A 1 92 ? 6.687 -11.490 -10.401 1.00 87.19 92 MET A O 1
ATOM 768 N N . VAL A 1 93 ? 5.356 -13.276 -10.599 1.00 85.38 93 VAL A N 1
ATOM 769 C CA . VAL A 1 93 ? 4.828 -13.181 -9.231 1.00 85.38 93 VAL A CA 1
ATOM 770 C C . VAL A 1 93 ? 5.896 -13.537 -8.190 1.00 85.38 93 VAL A C 1
ATOM 772 O O . VAL A 1 93 ? 5.859 -12.997 -7.089 1.00 85.38 93 VAL A O 1
ATOM 775 N N . SER A 1 94 ? 6.887 -14.380 -8.510 1.00 86.25 94 SER A N 1
ATOM 776 C CA . SER A 1 94 ? 7.953 -14.685 -7.548 1.00 86.25 94 SER A CA 1
ATOM 777 C C . SER A 1 94 ? 8.901 -13.509 -7.330 1.00 86.25 94 SER A C 1
ATOM 779 O O . SER A 1 94 ? 9.483 -13.430 -6.255 1.00 86.25 94 SER A O 1
ATOM 781 N N . CYS A 1 95 ? 9.005 -12.569 -8.283 1.00 84.94 95 CYS A N 1
ATOM 782 C CA . CYS A 1 95 ? 9.809 -11.349 -8.127 1.00 84.94 95 CYS A CA 1
ATOM 783 C C . CYS A 1 95 ? 9.414 -10.546 -6.889 1.00 84.94 95 CYS A C 1
ATOM 785 O O . CYS A 1 95 ? 10.275 -9.933 -6.273 1.00 84.94 95 CYS A O 1
ATOM 787 N N . PHE A 1 96 ? 8.136 -10.588 -6.496 1.00 83.44 96 PHE A N 1
ATOM 788 C CA . PHE A 1 96 ? 7.666 -9.898 -5.301 1.00 83.44 96 PHE A CA 1
ATOM 789 C C . PHE A 1 96 ? 8.431 -10.360 -4.060 1.00 83.44 96 PHE A C 1
ATOM 791 O O . PHE A 1 96 ? 8.827 -9.511 -3.275 1.00 83.44 96 PHE A O 1
ATOM 798 N N . TRP A 1 97 ? 8.714 -11.661 -3.930 1.00 81.00 97 TRP A N 1
ATOM 799 C CA . TRP A 1 97 ? 9.355 -12.292 -2.765 1.00 81.00 97 TRP A CA 1
ATOM 800 C C . TRP A 1 97 ? 10.780 -12.801 -3.041 1.00 81.00 97 TRP A C 1
ATOM 802 O O . TRP A 1 97 ? 11.262 -13.696 -2.351 1.00 81.00 97 TRP A O 1
ATOM 812 N N . GLU A 1 98 ? 11.454 -12.265 -4.059 1.00 77.62 98 GLU A N 1
ATOM 813 C CA . GLU A 1 98 ? 12.785 -12.728 -4.476 1.00 77.62 98 GLU A CA 1
ATOM 814 C C . GLU A 1 98 ? 13.925 -12.149 -3.612 1.00 77.62 98 GLU A C 1
ATOM 816 O O . GLU A 1 98 ? 14.918 -12.830 -3.357 1.00 77.62 98 GLU A O 1
ATOM 821 N N . GLY A 1 99 ? 13.780 -10.920 -3.106 1.00 68.00 99 GLY A N 1
ATOM 822 C CA . GLY A 1 99 ? 14.809 -10.240 -2.310 1.00 68.00 99 GLY A CA 1
ATOM 823 C C . GLY A 1 99 ? 14.865 -10.670 -0.835 1.00 68.00 99 GLY A C 1
ATOM 824 O O . GLY A 1 99 ? 13.837 -10.798 -0.171 1.00 68.00 99 GLY A O 1
ATOM 825 N N . GLN A 1 100 ? 16.081 -10.807 -0.280 1.00 63.03 100 GLN A N 1
ATOM 826 C CA . GLN A 1 100 ? 16.302 -11.067 1.159 1.00 63.03 100 GLN A CA 1
ATOM 827 C C . GLN A 1 100 ? 15.861 -9.915 2.074 1.00 63.03 100 GLN A C 1
ATOM 829 O O . GLN A 1 100 ? 15.673 -10.127 3.270 1.00 63.03 100 GLN A O 1
ATOM 834 N N . GLU A 1 101 ? 15.676 -8.715 1.525 1.00 63.56 101 GLU A N 1
ATOM 835 C CA . GLU A 1 101 ? 15.217 -7.530 2.260 1.00 63.56 101 GLU A CA 1
ATOM 836 C C . GLU A 1 101 ? 13.741 -7.624 2.692 1.00 63.56 101 GLU A C 1
ATOM 838 O O . GLU A 1 101 ? 13.251 -6.769 3.426 1.00 63.56 101 GLU A O 1
ATOM 843 N N . GLY A 1 102 ? 13.044 -8.690 2.284 1.00 54.69 102 GLY A N 1
ATOM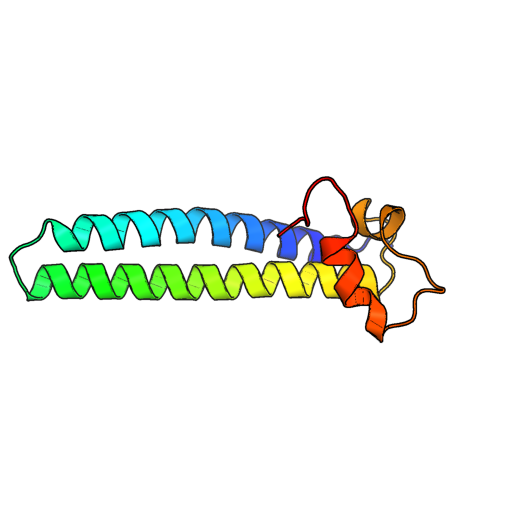 844 C CA . GLY A 1 102 ? 11.596 -8.776 2.363 1.00 54.69 102 GLY A CA 1
ATOM 845 C C . GLY A 1 102 ? 10.977 -8.077 1.158 1.00 54.69 102 GLY A C 1
ATOM 846 O O . GLY A 1 102 ? 11.451 -7.042 0.692 1.00 54.69 102 GLY A O 1
ATOM 847 N N . SER A 1 103 ? 9.933 -8.686 0.610 1.00 50.97 103 SER A N 1
ATOM 848 C CA . SER A 1 103 ? 9.129 -8.098 -0.452 1.00 50.97 103 SER A CA 1
ATOM 849 C C . SER A 1 103 ? 8.663 -6.693 -0.071 1.00 50.97 103 SER A C 1
ATOM 851 O O . SER A 1 1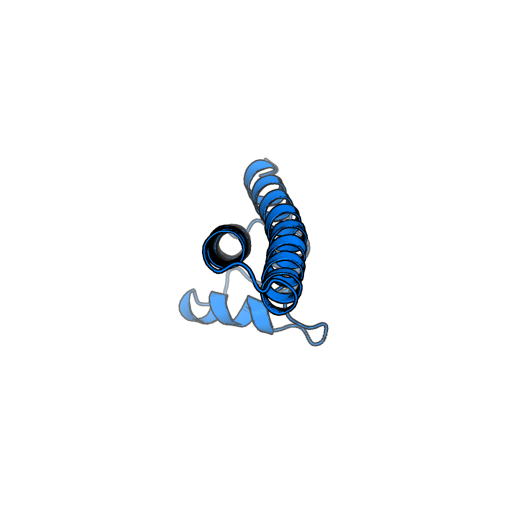03 ? 8.377 -6.422 1.088 1.00 50.97 103 SER A O 1
ATOM 853 N N . PHE A 1 104 ? 8.527 -5.804 -1.055 1.00 53.59 104 PHE A N 1
ATOM 854 C CA . PHE A 1 104 ? 7.979 -4.444 -0.900 1.00 53.59 104 PHE A CA 1
ATOM 855 C C . PHE A 1 104 ? 6.573 -4.394 -0.239 1.00 53.59 104 PHE A C 1
ATOM 857 O O . PHE A 1 104 ? 6.098 -3.322 0.136 1.00 53.59 104 PHE A O 1
ATOM 864 N N . LEU A 1 105 ? 5.910 -5.552 -0.122 1.00 52.94 105 LEU A N 1
ATOM 865 C CA . LEU A 1 105 ? 4.625 -5.826 0.529 1.00 52.94 105 LEU A CA 1
ATOM 866 C C . LEU A 1 105 ? 4.825 -6.745 1.734 1.00 52.94 105 LEU A C 1
ATOM 868 O O . LEU A 1 105 ? 4.139 -6.516 2.753 1.00 52.94 105 LEU A O 1
#

Radius of gyration: 18.17 Å; chains: 1; bounding box: 42×26×48 Å

pLDDT: mean 91.57, std 10.33, range [50.97, 98.62]

Sequence (105 aa):
MIHYFIGDLGHLFVIISFVTSLVAAFAYWKSRTITDVNVKQAWINNARIAFYAHTFAVVGVFVSLFVIIYSHYFEYHYAYSHSSRHLPAHYMVSCFWEGQEGSFL

Secondary structure (DSSP, 8-state):
---HHHHHHHHHHHHHHHHHHHHHHHHHHHHHH---HHHHHHHHHHHHHHHHHHHHHHHHHHHHHHHHHHTT-TTSHHHHHH--TTS-GGGGGGGGG-STT----